Protein AF-A0A519RWU5-F1 (afdb_monomer_lite)

Secondary structure (DSSP, 8-state):
-PPPP--------TTTEEE--TT----GGG---SS--TT-SS-GGG-SEE--EEEEEEEEEETTEEEEEEEEEEEGGG-EE-TTT--SHHHHHHHHHHHHHHHHHHHHHHHHHHHHHHHHHHTT--S-PPP--

Sequence (133 aa):
MASAAEAQVPKAGPAHRLCWQPGRPLVWSDFRAKTFPKSAPFTARKMAAISAVAPFLTPITERGVPTYRVDCVFLRDSSWVNNEAIKTAADQAGTLAHEQIHFDIAELAARKLRCLIADGLLAGQPIYGPQIS

Foldseek 3Di:
DDDDDDPPDDPDPPVFKDWDDPPDADDPQLAAAPDDDPPDPDDLVVDQKFWDKAWDWDWDADPNRIATDTTIITGRRNIHGDPPVQDDPVSRVVVSVVNRVVSVVNVVVSVVVVVVRVVCVVVVHDPDDPDDD

Structure (mmCIF, N/CA/C/O backbone):
data_AF-A0A519RWU5-F1
#
_entry.id   AF-A0A519RWU5-F1
#
loop_
_atom_site.group_PDB
_atom_site.id
_atom_site.type_symbol
_atom_site.label_atom_id
_atom_site.label_alt_id
_atom_site.label_comp_id
_atom_site.label_asym_id
_atom_site.label_entity_id
_atom_site.label_seq_id
_atom_site.pdbx_PDB_ins_code
_atom_site.Cartn_x
_atom_site.Cartn_y
_atom_site.Cartn_z
_atom_site.occupancy
_atom_site.B_iso_or_equiv
_atom_site.auth_seq_id
_atom_site.auth_comp_id
_atom_site.auth_asym_id
_atom_site.auth_atom_id
_atom_site.pdbx_PDB_model_num
ATOM 1 N N . MET A 1 1 ? -22.835 30.174 11.698 1.00 33.56 1 MET A N 1
ATOM 2 C CA . MET A 1 1 ? -22.611 28.776 12.116 1.00 33.56 1 MET A CA 1
ATOM 3 C C . MET A 1 1 ? -22.356 27.957 10.862 1.00 33.56 1 MET A C 1
ATOM 5 O O . MET A 1 1 ? -23.302 27.686 10.137 1.00 33.56 1 MET A O 1
ATOM 9 N N . ALA A 1 2 ? -21.094 27.689 10.530 1.00 29.61 2 ALA A N 1
ATOM 10 C CA . ALA A 1 2 ? -20.737 26.896 9.355 1.00 29.61 2 ALA A CA 1
ATOM 11 C C . ALA A 1 2 ? -20.497 25.450 9.803 1.00 29.61 2 ALA A C 1
ATOM 13 O O . ALA A 1 2 ? -19.661 25.200 10.668 1.00 29.61 2 ALA A O 1
ATOM 14 N N . SER A 1 3 ? -21.308 24.544 9.263 1.00 32.09 3 SER A N 1
ATOM 15 C CA . SER A 1 3 ? -21.258 23.100 9.484 1.00 32.09 3 SER A CA 1
ATOM 16 C C . SER A 1 3 ? -19.935 22.530 8.962 1.00 32.09 3 SER A C 1
ATOM 18 O O . SER A 1 3 ? -19.486 22.893 7.873 1.00 32.09 3 SER A O 1
ATOM 20 N N . ALA A 1 4 ? -19.298 21.680 9.769 1.00 35.53 4 ALA A N 1
ATOM 21 C CA . ALA A 1 4 ? -18.064 20.994 9.424 1.00 35.53 4 ALA A CA 1
ATOM 22 C C . ALA A 1 4 ? -18.305 20.068 8.226 1.00 35.53 4 ALA A C 1
ATOM 24 O O . ALA A 1 4 ? -19.172 19.197 8.264 1.00 35.53 4 ALA A O 1
ATOM 25 N N . ALA A 1 5 ? -17.531 20.285 7.164 1.00 34.25 5 ALA A N 1
ATOM 26 C CA . ALA A 1 5 ? -17.513 19.435 5.991 1.00 34.25 5 ALA A CA 1
ATOM 27 C C . ALA A 1 5 ? -17.191 17.991 6.400 1.00 34.25 5 ALA A C 1
ATOM 29 O O . ALA A 1 5 ? -16.121 17.709 6.942 1.00 34.25 5 ALA A O 1
ATOM 30 N N . GLU A 1 6 ? -18.123 17.081 6.123 1.00 31.53 6 GLU A N 1
ATOM 31 C CA . GLU A 1 6 ? -17.867 15.649 6.120 1.00 31.53 6 GLU A CA 1
ATOM 32 C C . GLU A 1 6 ? -16.699 15.385 5.165 1.00 31.53 6 GLU A C 1
ATOM 34 O O . GLU A 1 6 ? -16.800 15.588 3.952 1.00 31.53 6 GLU A O 1
ATOM 39 N N . ALA A 1 7 ? -15.563 14.956 5.716 1.00 34.31 7 ALA A N 1
ATOM 40 C CA . ALA A 1 7 ? -14.446 14.458 4.931 1.00 34.31 7 ALA A CA 1
ATOM 41 C C . ALA A 1 7 ? -14.912 13.189 4.208 1.00 34.31 7 ALA A C 1
ATOM 43 O O . ALA A 1 7 ? -14.922 12.086 4.756 1.00 34.31 7 ALA A O 1
ATOM 44 N N . GLN A 1 8 ? -15.365 13.367 2.974 1.00 29.56 8 GLN A N 1
ATOM 45 C CA . GLN A 1 8 ? -15.888 12.299 2.146 1.00 29.56 8 GLN A CA 1
ATOM 46 C C . GLN A 1 8 ? -14.719 11.421 1.694 1.00 29.56 8 GLN A C 1
ATOM 48 O O . GLN A 1 8 ? -14.024 11.710 0.721 1.00 29.56 8 GLN A O 1
ATOM 53 N N . VAL A 1 9 ? -14.470 10.346 2.445 1.00 40.34 9 VAL A N 1
ATOM 54 C CA . VAL A 1 9 ? -13.535 9.288 2.053 1.00 40.34 9 VAL A CA 1
ATOM 55 C C . VAL A 1 9 ? -13.979 8.767 0.680 1.00 40.34 9 VAL A C 1
ATOM 57 O O . VAL A 1 9 ? -15.118 8.304 0.553 1.00 40.34 9 VAL A O 1
ATOM 60 N N . PRO A 1 10 ? -13.129 8.807 -0.364 1.00 38.50 10 PRO A N 1
ATOM 61 C CA . PRO A 1 10 ? -13.529 8.350 -1.683 1.00 38.50 10 PRO A CA 1
ATOM 62 C C . PRO A 1 10 ? -13.908 6.870 -1.628 1.00 38.50 10 PRO A C 1
ATOM 64 O O . PRO A 1 10 ? -13.099 5.992 -1.296 1.00 38.50 10 PRO A O 1
ATOM 67 N N . LYS A 1 11 ? -15.158 6.578 -1.988 1.00 38.53 11 LYS A N 1
ATOM 68 C CA . LYS A 1 11 ? -15.694 5.225 -2.142 1.00 38.53 11 LYS A CA 1
ATOM 69 C C . LYS A 1 11 ? -15.145 4.601 -3.432 1.00 38.53 11 LYS A C 1
ATOM 71 O O . LYS A 1 11 ? -15.885 4.323 -4.365 1.00 38.53 11 LYS A O 1
ATOM 76 N N . ALA A 1 12 ? -13.829 4.411 -3.515 1.00 42.25 12 ALA A N 1
ATOM 77 C CA . ALA A 1 12 ? -13.211 3.694 -4.621 1.00 42.25 12 ALA A CA 1
ATOM 78 C C . ALA A 1 12 ? -13.589 2.206 -4.513 1.00 42.25 12 ALA A C 1
ATOM 80 O O . ALA A 1 12 ? -13.325 1.570 -3.493 1.00 42.25 12 ALA A O 1
ATOM 81 N N . GLY A 1 13 ? -14.264 1.652 -5.523 1.00 42.12 13 GLY A N 1
ATOM 82 C CA . GLY A 1 13 ? -14.641 0.236 -5.546 1.00 42.12 13 GLY A CA 1
ATOM 83 C C . GLY A 1 13 ? -13.430 -0.717 -5.477 1.00 42.12 13 GLY A C 1
ATOM 84 O O . GLY A 1 13 ? -12.286 -0.285 -5.646 1.00 42.12 13 GLY A O 1
ATOM 85 N N . PRO A 1 14 ? -13.654 -2.032 -5.286 1.00 50.97 14 PRO A N 1
ATOM 86 C CA . PRO A 1 14 ? -12.592 -3.047 -5.191 1.00 50.97 14 PRO A CA 1
ATOM 87 C C . PRO A 1 14 ? -11.672 -3.120 -6.425 1.00 50.97 14 PRO A C 1
ATOM 89 O O . PRO A 1 14 ? -10.601 -3.709 -6.365 1.00 50.97 14 PRO A O 1
ATOM 92 N N . ALA A 1 15 ? -12.037 -2.486 -7.544 1.00 62.75 15 ALA A N 1
ATOM 93 C CA . ALA A 1 15 ? -11.170 -2.365 -8.713 1.00 62.75 15 ALA A CA 1
ATOM 94 C C . ALA A 1 15 ? -9.931 -1.482 -8.466 1.00 62.75 15 ALA A C 1
ATOM 96 O O . ALA A 1 15 ? -8.903 -1.719 -9.096 1.00 62.75 15 ALA A O 1
ATOM 97 N N . HIS A 1 16 ? -10.008 -0.497 -7.567 1.00 85.44 16 HIS A N 1
ATOM 98 C CA . HIS A 1 16 ? -8.938 0.479 -7.306 1.00 85.44 16 HIS A CA 1
ATOM 99 C C . HIS A 1 16 ? -8.013 0.061 -6.164 1.00 85.44 16 HIS A C 1
ATOM 101 O O . HIS A 1 16 ? -6.855 0.474 -6.108 1.00 85.44 16 HIS A O 1
ATOM 107 N N . ARG A 1 17 ? -8.539 -0.739 -5.234 1.00 90.44 17 ARG A N 1
ATOM 108 C CA . ARG A 1 17 ? -7.839 -1.174 -4.030 1.00 90.44 17 ARG A CA 1
ATOM 109 C C . ARG A 1 17 ? -7.588 -2.662 -4.095 1.00 90.44 17 ARG A C 1
ATOM 111 O O . ARG A 1 17 ? -8.507 -3.443 -4.306 1.00 90.44 17 ARG A O 1
ATOM 118 N N . LEU A 1 18 ? -6.347 -3.036 -3.864 1.00 94.44 18 LEU A N 1
ATOM 119 C CA . LEU A 1 18 ? -5.942 -4.415 -3.720 1.00 94.44 18 LEU A CA 1
ATOM 120 C C . LEU A 1 18 ? -5.620 -4.678 -2.250 1.00 94.44 18 LEU A C 1
ATOM 122 O O . LEU A 1 18 ? -4.662 -4.113 -1.736 1.00 94.44 18 LEU A O 1
ATOM 126 N N . CYS A 1 19 ? -6.393 -5.527 -1.576 1.00 94.94 19 CYS A N 1
ATOM 127 C CA . CYS A 1 19 ? -6.052 -5.950 -0.218 1.00 94.94 19 CYS A CA 1
ATOM 128 C C . CYS A 1 19 ? -4.869 -6.923 -0.233 1.00 94.94 19 CYS A C 1
ATOM 130 O O . CYS A 1 19 ? -4.796 -7.792 -1.107 1.00 94.94 19 CYS A O 1
ATOM 132 N N . TRP A 1 20 ? -3.983 -6.796 0.754 1.00 97.12 20 TRP A N 1
ATOM 133 C CA . TRP A 1 20 ? -2.875 -7.720 0.956 1.00 97.12 20 TRP A CA 1
ATOM 134 C C . TRP A 1 20 ? -3.412 -9.126 1.225 1.00 97.12 20 TRP A C 1
ATOM 136 O O . TRP A 1 20 ? -4.352 -9.302 2.004 1.00 97.12 20 TRP A O 1
ATOM 146 N N . GLN A 1 21 ? -2.829 -10.128 0.570 1.00 95.81 21 GLN A N 1
ATOM 147 C CA . GLN A 1 21 ? -3.191 -11.530 0.754 1.00 95.81 21 GLN A CA 1
ATOM 148 C C . GLN A 1 21 ? -1.935 -12.400 0.712 1.00 95.81 21 GLN A C 1
ATOM 150 O O . GLN A 1 21 ? -1.075 -12.184 -0.149 1.00 95.81 21 GLN A O 1
ATOM 155 N N . PRO A 1 22 ? -1.837 -13.421 1.581 1.00 92.19 22 PRO A N 1
ATOM 156 C CA . PRO A 1 22 ? -0.742 -14.371 1.503 1.00 92.19 22 PRO A CA 1
ATOM 157 C C . PRO A 1 22 ? -0.801 -15.101 0.154 1.00 92.19 22 PRO A C 1
ATOM 159 O O . PRO A 1 22 ? -1.852 -15.592 -0.251 1.00 92.19 22 PRO A O 1
ATOM 162 N N . GLY A 1 23 ? 0.326 -15.151 -0.556 1.00 93.00 23 GLY A N 1
ATOM 163 C CA . GLY A 1 23 ? 0.434 -15.854 -1.839 1.00 93.00 23 GLY A CA 1
ATOM 164 C C . GLY A 1 23 ? -0.086 -15.094 -3.065 1.00 93.00 23 GLY A C 1
ATOM 165 O O . GLY A 1 23 ? -0.033 -15.644 -4.162 1.00 93.00 23 GLY A O 1
ATOM 166 N N . ARG A 1 24 ? -0.539 -13.839 -2.926 1.00 95.38 24 ARG A N 1
ATOM 167 C CA . ARG A 1 24 ? -0.875 -12.970 -4.068 1.00 95.38 24 ARG A CA 1
ATOM 168 C C . ARG A 1 24 ? 0.157 -11.838 -4.201 1.00 95.38 24 ARG A C 1
ATOM 170 O O . ARG A 1 24 ? -0.113 -10.737 -3.717 1.00 95.38 24 ARG A O 1
ATOM 177 N N . PRO A 1 25 ? 1.313 -12.078 -4.847 1.00 96.00 25 PRO A N 1
ATOM 178 C CA . PRO A 1 25 ? 2.290 -11.020 -5.078 1.00 96.00 25 PRO A CA 1
ATOM 179 C C . PRO A 1 25 ? 1.723 -9.931 -6.000 1.00 96.00 25 PRO A C 1
ATOM 181 O O . PRO A 1 25 ? 0.793 -10.172 -6.780 1.00 96.00 25 PRO A O 1
ATOM 184 N N . LEU A 1 26 ? 2.296 -8.733 -5.915 1.00 96.94 26 LEU A N 1
ATOM 185 C CA . LEU A 1 26 ? 2.043 -7.652 -6.856 1.00 96.94 26 LEU A CA 1
ATOM 186 C C . LEU A 1 26 ? 2.459 -8.076 -8.262 1.00 96.94 26 LEU A C 1
ATOM 188 O O . LEU A 1 26 ? 3.459 -8.762 -8.466 1.00 96.94 26 LEU A O 1
ATOM 192 N N . VAL A 1 27 ? 1.692 -7.616 -9.243 1.00 96.44 27 VAL A N 1
ATOM 193 C CA . VAL A 1 27 ? 2.016 -7.739 -10.666 1.00 96.44 27 VAL A CA 1
ATOM 194 C C . VAL A 1 27 ? 1.984 -6.365 -11.319 1.00 96.44 27 VAL A C 1
ATOM 196 O O . VAL A 1 27 ? 1.312 -5.458 -10.835 1.00 96.44 27 VAL A O 1
ATOM 199 N N . TRP A 1 28 ? 2.655 -6.191 -12.457 1.00 95.06 28 TRP A N 1
ATOM 200 C CA . TRP A 1 28 ? 2.722 -4.880 -13.113 1.00 95.06 28 TRP A CA 1
ATOM 201 C C . TRP A 1 28 ? 1.356 -4.287 -13.479 1.00 95.06 28 TRP A C 1
ATOM 203 O O . TRP A 1 28 ? 1.175 -3.077 -13.399 1.00 95.06 28 TRP A O 1
ATOM 213 N N . SER A 1 29 ? 0.356 -5.121 -13.782 1.00 94.75 29 SER A N 1
ATOM 214 C CA . SER A 1 29 ? -1.021 -4.662 -14.032 1.00 94.75 29 SER A CA 1
ATOM 215 C C . SER A 1 29 ? -1.740 -4.130 -12.779 1.00 94.75 29 SER A C 1
ATOM 217 O O . SER A 1 29 ? -2.852 -3.587 -12.867 1.00 94.75 29 SER A O 1
ATOM 219 N N . ASP A 1 30 ? -1.141 -4.273 -11.594 1.00 95.81 30 ASP A N 1
ATOM 220 C CA . ASP A 1 30 ? -1.591 -3.621 -10.370 1.00 95.81 30 ASP A CA 1
ATOM 221 C C . ASP A 1 30 ? -1.196 -2.131 -10.322 1.00 95.81 30 ASP A C 1
ATOM 223 O O . ASP A 1 30 ? -1.935 -1.365 -9.711 1.00 95.81 30 ASP A O 1
ATOM 227 N N . PHE A 1 31 ? -0.160 -1.686 -11.042 1.00 95.56 31 PHE A N 1
ATOM 228 C CA . PHE A 1 31 ? 0.263 -0.279 -11.131 1.00 95.56 31 PHE A CA 1
ATOM 229 C C . PHE A 1 31 ? -0.504 0.435 -12.246 1.00 95.56 31 PHE A C 1
ATOM 231 O O . PHE A 1 31 ? -0.265 0.214 -13.432 1.00 95.56 31 PHE A O 1
ATOM 238 N N . ARG A 1 32 ? -1.472 1.272 -11.873 1.00 94.69 32 ARG A N 1
ATOM 239 C CA . ARG A 1 32 ? -2.438 1.864 -12.811 1.00 94.69 32 ARG A CA 1
ATOM 240 C C . ARG A 1 32 ? -2.399 3.382 -12.867 1.00 94.69 32 ARG A C 1
ATOM 242 O O . ARG A 1 32 ? -3.107 3.969 -13.689 1.00 94.69 32 ARG A O 1
ATOM 249 N N . ALA A 1 33 ? -1.588 4.032 -12.034 1.00 93.50 33 ALA A N 1
ATOM 250 C CA . ALA A 1 33 ? -1.399 5.468 -12.146 1.00 93.50 33 ALA A CA 1
ATOM 251 C C . ALA A 1 33 ? -0.809 5.794 -13.523 1.00 93.50 33 ALA A C 1
ATOM 253 O O . ALA A 1 33 ? 0.237 5.280 -13.914 1.00 93.50 33 ALA A O 1
ATOM 254 N N . LYS A 1 34 ? -1.486 6.670 -14.267 1.00 91.12 34 LYS A N 1
ATOM 255 C CA . LYS A 1 34 ? -1.066 7.057 -15.625 1.00 91.12 34 LYS A CA 1
ATOM 256 C C . LYS A 1 34 ? 0.077 8.065 -15.626 1.00 91.12 34 LYS A C 1
ATOM 258 O O . LYS A 1 34 ? 0.795 8.193 -16.610 1.00 91.12 34 LYS A O 1
ATOM 263 N N . THR A 1 35 ? 0.214 8.814 -14.540 1.00 91.19 35 THR A N 1
ATOM 264 C CA . THR A 1 35 ? 1.152 9.927 -14.423 1.00 91.19 35 THR A CA 1
ATOM 265 C C . THR A 1 35 ? 1.876 9.854 -13.096 1.00 91.19 35 THR A C 1
ATOM 267 O O . THR A 1 35 ? 1.287 9.448 -12.094 1.00 91.19 35 THR A O 1
ATOM 270 N N . PHE A 1 36 ? 3.117 10.330 -13.083 1.00 89.50 36 PHE A N 1
ATOM 271 C CA . PHE A 1 36 ? 3.873 10.509 -11.854 1.00 89.50 36 PHE A CA 1
ATOM 272 C C . PHE A 1 36 ? 3.081 11.382 -10.853 1.00 89.50 36 PHE A C 1
ATOM 274 O O . PHE A 1 36 ? 2.582 12.443 -11.251 1.00 89.50 36 PHE A O 1
ATOM 281 N N . PRO A 1 37 ? 2.928 10.969 -9.580 1.00 84.12 37 PRO A N 1
ATOM 282 C CA . PRO A 1 37 ? 2.166 11.726 -8.593 1.00 84.12 37 PRO A CA 1
ATOM 283 C C . PRO A 1 37 ? 2.763 13.117 -8.364 1.00 84.12 37 PRO A C 1
ATOM 285 O O . PRO A 1 37 ? 3.931 13.251 -8.008 1.00 84.12 37 PRO A O 1
ATOM 288 N N . LYS A 1 38 ? 1.950 14.170 -8.509 1.00 84.06 38 LYS A N 1
ATOM 289 C CA . LYS A 1 38 ? 2.402 15.562 -8.307 1.00 84.06 38 LYS A CA 1
ATOM 290 C C . LYS A 1 38 ? 2.843 15.858 -6.870 1.00 84.06 38 LYS A C 1
ATOM 292 O O . LYS A 1 38 ? 3.599 16.793 -6.653 1.00 84.06 38 LYS A O 1
ATOM 297 N N . SER A 1 39 ? 2.350 15.083 -5.906 1.00 80.62 39 SER A N 1
ATOM 298 C CA . SER A 1 39 ? 2.690 15.192 -4.486 1.00 80.62 39 SER A CA 1
ATOM 299 C C . SER A 1 39 ? 3.980 14.461 -4.108 1.00 80.62 39 SER A C 1
ATOM 301 O O . SER A 1 39 ? 4.383 14.523 -2.949 1.00 80.62 39 SER A O 1
ATOM 303 N N . ALA A 1 40 ? 4.613 13.732 -5.034 1.00 80.69 40 ALA A N 1
ATOM 304 C CA . ALA A 1 40 ? 5.844 13.022 -4.725 1.00 80.69 40 ALA A CA 1
ATOM 305 C C . ALA A 1 40 ? 6.991 14.026 -4.477 1.00 80.69 40 ALA A C 1
ATOM 307 O O . ALA A 1 40 ? 7.168 14.956 -5.264 1.00 80.69 40 ALA A O 1
ATOM 308 N N . PRO A 1 41 ? 7.816 13.830 -3.431 1.00 83.00 41 PRO A N 1
ATOM 309 C CA . PRO A 1 41 ? 8.912 14.745 -3.089 1.00 83.00 41 PRO A CA 1
ATOM 310 C C . PRO A 1 41 ? 10.136 14.610 -4.016 1.00 83.00 41 PRO A C 1
ATOM 312 O O . PRO A 1 41 ? 11.153 15.272 -3.820 1.00 83.00 41 PRO A O 1
ATOM 315 N N . PHE A 1 42 ? 10.053 13.744 -5.027 1.00 86.44 42 PHE A N 1
ATOM 316 C CA . PHE A 1 42 ? 11.119 13.442 -5.979 1.00 86.44 42 PHE A CA 1
ATOM 317 C C . PHE A 1 42 ? 10.624 13.635 -7.412 1.00 86.44 42 PHE A C 1
ATOM 319 O O . PHE A 1 42 ? 9.446 13.876 -7.650 1.00 86.44 42 PHE A O 1
ATOM 326 N N . THR A 1 43 ? 11.520 13.510 -8.390 1.00 87.81 43 THR A N 1
ATOM 327 C CA . THR A 1 43 ? 11.163 13.589 -9.811 1.00 87.81 43 THR A CA 1
ATOM 328 C C . THR A 1 43 ? 11.044 12.200 -10.431 1.00 87.81 43 THR A C 1
ATOM 330 O O . THR A 1 43 ? 11.768 11.280 -10.051 1.00 87.81 43 THR A O 1
ATOM 333 N N . ALA A 1 44 ? 10.187 12.065 -11.450 1.00 86.25 44 ALA A N 1
ATOM 334 C CA . ALA A 1 44 ? 9.964 10.807 -12.170 1.00 86.25 44 ALA A CA 1
ATOM 335 C C . ALA A 1 44 ? 11.264 10.144 -12.662 1.00 86.25 44 ALA A C 1
ATOM 337 O O . ALA A 1 44 ? 11.423 8.935 -12.551 1.00 86.25 44 ALA A O 1
ATOM 338 N N . ARG A 1 45 ? 12.237 10.941 -13.130 1.00 87.00 45 ARG A N 1
ATOM 339 C CA . ARG A 1 45 ? 13.531 10.449 -13.643 1.00 87.00 45 ARG A CA 1
ATOM 340 C C . ARG A 1 45 ? 14.394 9.730 -12.601 1.00 87.00 45 ARG A C 1
ATOM 342 O O . ARG A 1 45 ? 15.322 9.033 -12.987 1.00 87.00 45 ARG A O 1
ATOM 349 N N . LYS A 1 46 ? 14.136 9.929 -11.305 1.00 87.50 46 LYS A N 1
ATOM 350 C CA . LYS A 1 46 ? 14.908 9.320 -10.209 1.00 87.50 46 LYS A CA 1
ATOM 351 C C . LYS A 1 46 ? 14.255 8.062 -9.632 1.00 87.50 46 LYS A C 1
ATOM 353 O O . LYS A 1 46 ? 14.839 7.451 -8.746 1.00 87.50 46 LYS A O 1
ATOM 358 N N . MET A 1 47 ? 13.063 7.698 -10.102 1.00 89.00 47 MET A N 1
ATOM 359 C CA . MET A 1 47 ? 12.259 6.619 -9.532 1.00 89.00 47 MET A CA 1
ATOM 360 C C . MET A 1 47 ? 11.907 5.589 -10.606 1.00 89.00 47 MET A C 1
ATOM 362 O O . MET A 1 47 ? 11.525 5.956 -11.718 1.00 89.00 47 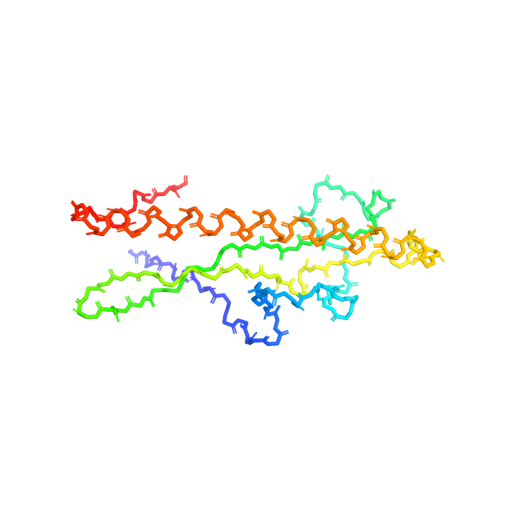MET A O 1
ATOM 366 N N . ALA A 1 48 ? 12.007 4.306 -10.254 1.00 90.88 48 ALA A N 1
ATOM 367 C CA . ALA A 1 48 ? 11.568 3.197 -11.103 1.00 90.88 48 ALA A CA 1
ATOM 368 C C . ALA A 1 48 ? 10.072 2.890 -10.918 1.00 90.88 48 ALA A C 1
ATOM 370 O O . ALA A 1 48 ? 9.379 2.590 -11.887 1.00 90.88 48 ALA A O 1
ATOM 371 N N . ALA A 1 49 ? 9.558 3.021 -9.694 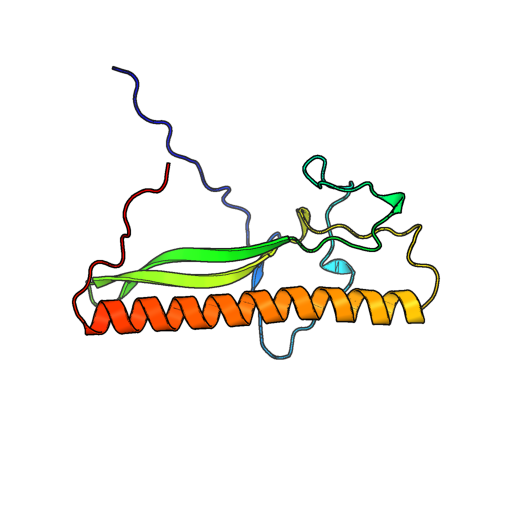1.00 93.38 49 ALA A N 1
ATOM 372 C CA . ALA A 1 49 ? 8.148 2.862 -9.362 1.00 93.38 49 ALA A CA 1
ATOM 373 C C . ALA A 1 49 ? 7.786 3.653 -8.091 1.00 93.38 49 ALA A C 1
ATOM 375 O O . ALA A 1 49 ? 8.656 4.185 -7.398 1.00 93.38 49 ALA A O 1
ATOM 376 N N . ILE A 1 50 ? 6.484 3.782 -7.838 1.00 91.69 50 ILE A N 1
ATOM 377 C CA . ILE A 1 50 ? 5.893 4.305 -6.605 1.00 91.69 50 ILE A CA 1
ATOM 378 C C . ILE A 1 50 ? 4.736 3.388 -6.221 1.00 91.69 50 ILE A C 1
ATOM 380 O O . ILE A 1 50 ? 3.800 3.223 -7.006 1.00 91.69 50 ILE A O 1
ATOM 384 N N . SER A 1 51 ? 4.764 2.876 -4.992 1.00 92.50 51 SER A N 1
ATOM 385 C CA . SER A 1 51 ? 3.663 2.127 -4.385 1.00 92.50 51 SER A CA 1
ATOM 386 C C . SER A 1 51 ? 2.911 2.976 -3.369 1.00 92.50 51 SER A C 1
ATOM 388 O O . SER A 1 51 ? 3.477 3.448 -2.384 1.00 92.50 51 SER A O 1
ATOM 390 N N . ALA A 1 52 ? 1.611 3.145 -3.582 1.00 91.81 52 ALA A N 1
ATOM 391 C CA . ALA A 1 52 ? 0.723 3.775 -2.619 1.00 91.81 52 ALA A CA 1
ATOM 392 C C . ALA A 1 52 ? 0.057 2.687 -1.769 1.00 91.81 52 ALA A C 1
ATOM 394 O O . ALA A 1 52 ? -0.910 2.059 -2.198 1.00 91.81 52 ALA A O 1
ATOM 395 N N . VAL A 1 53 ? 0.581 2.459 -0.565 1.00 92.19 53 VAL A N 1
ATOM 396 C CA . VAL A 1 53 ? 0.077 1.457 0.386 1.00 92.19 53 VAL A CA 1
ATOM 397 C C . VAL A 1 53 ? -0.440 2.132 1.648 1.00 92.19 53 VAL A C 1
ATOM 399 O O . VAL A 1 53 ? 0.150 3.101 2.123 1.00 92.19 53 VAL A O 1
ATOM 402 N N . ALA A 1 54 ? -1.555 1.648 2.191 1.00 88.50 54 ALA A N 1
ATOM 403 C CA . ALA A 1 54 ? -2.137 2.217 3.400 1.00 88.50 54 ALA A CA 1
ATOM 404 C C . ALA A 1 54 ? -2.930 1.176 4.204 1.00 88.50 54 ALA A C 1
ATOM 406 O O . ALA A 1 54 ? -3.583 0.313 3.612 1.00 88.50 54 ALA A O 1
ATOM 407 N N . PRO A 1 55 ? -2.945 1.272 5.545 1.00 89.25 55 PRO A N 1
ATOM 408 C CA . PRO A 1 55 ? -3.991 0.645 6.334 1.00 89.25 55 PRO A CA 1
ATOM 409 C C . PRO A 1 55 ? -5.323 1.365 6.083 1.00 89.25 55 PRO A C 1
ATOM 411 O O . PRO A 1 55 ? -5.398 2.593 6.051 1.00 89.25 55 PRO A O 1
ATOM 414 N N . PHE A 1 56 ? -6.388 0.593 5.919 1.00 89.75 56 PHE A N 1
ATOM 415 C CA . PHE A 1 56 ? -7.746 1.073 5.734 1.00 89.75 56 PHE A CA 1
ATOM 416 C C . PHE A 1 56 ? -8.601 0.586 6.902 1.00 89.75 56 PHE A C 1
ATOM 418 O O . PHE A 1 56 ? -8.792 -0.617 7.085 1.00 89.75 56 PHE A O 1
ATOM 425 N N . LEU A 1 57 ? -9.091 1.529 7.707 1.00 88.88 57 LEU A N 1
ATOM 426 C CA . LEU A 1 57 ? -9.931 1.248 8.865 1.00 88.88 57 LEU A CA 1
ATOM 427 C C . LEU A 1 57 ? -11.393 1.379 8.449 1.00 88.88 57 LEU A C 1
ATOM 429 O O . LEU A 1 57 ? -11.863 2.465 8.118 1.00 88.88 57 LEU A O 1
ATOM 433 N N . THR A 1 58 ? -12.119 0.267 8.468 1.00 88.69 58 THR A N 1
ATOM 434 C CA . THR A 1 58 ? -13.563 0.247 8.224 1.00 88.69 58 THR A CA 1
ATOM 435 C C . THR A 1 58 ? -14.278 0.124 9.565 1.00 88.69 58 THR A C 1
ATOM 437 O O . THR A 1 58 ? -14.106 -0.910 10.212 1.00 88.69 58 THR A O 1
ATOM 440 N N . PRO A 1 59 ? -15.072 1.120 9.998 1.00 88.00 59 PRO A N 1
ATOM 441 C CA . PRO A 1 59 ? -15.906 0.977 11.185 1.00 88.00 59 PRO A CA 1
ATOM 442 C C . PRO A 1 59 ? -16.863 -0.204 11.013 1.00 88.00 59 PRO A C 1
ATOM 444 O O . PRO A 1 59 ? -17.509 -0.337 9.972 1.00 88.00 59 PRO A O 1
ATOM 447 N N . ILE A 1 60 ? -16.947 -1.061 12.022 1.00 88.06 60 ILE A N 1
ATOM 448 C CA . ILE A 1 60 ? -17.865 -2.200 12.071 1.00 88.06 60 ILE A CA 1
ATOM 449 C C . ILE A 1 60 ? -18.453 -2.329 13.478 1.00 88.06 60 ILE A C 1
ATOM 451 O O . ILE A 1 60 ? -17.984 -1.714 14.435 1.00 88.06 60 ILE A O 1
ATOM 455 N N . THR A 1 61 ? -19.475 -3.163 13.617 1.00 87.00 61 THR A N 1
ATOM 456 C CA . THR A 1 61 ? -20.006 -3.564 14.920 1.00 87.00 61 THR A CA 1
ATOM 457 C C . THR A 1 61 ? -19.886 -5.071 15.038 1.00 87.00 61 THR A C 1
ATOM 459 O O . THR A 1 61 ? -20.434 -5.801 14.215 1.00 87.00 61 THR A O 1
ATOM 462 N N . GLU A 1 62 ? -19.184 -5.537 16.065 1.00 80.25 62 GLU A N 1
ATOM 463 C CA . GLU A 1 62 ? -19.026 -6.957 16.354 1.00 80.25 62 GLU A CA 1
ATOM 464 C C . GLU A 1 62 ? -19.639 -7.251 17.723 1.00 80.25 62 GLU A C 1
ATOM 466 O O . GLU A 1 62 ? -19.256 -6.660 18.729 1.00 80.25 62 GLU A O 1
ATOM 471 N N . ARG A 1 63 ? -20.655 -8.125 17.758 1.00 84.31 63 ARG A N 1
ATOM 472 C CA . ARG A 1 63 ? -21.390 -8.491 18.988 1.00 84.31 63 ARG A CA 1
ATOM 473 C C . ARG A 1 63 ? -21.935 -7.284 19.776 1.00 84.31 63 ARG A C 1
ATOM 475 O O . ARG A 1 63 ? -21.944 -7.289 21.000 1.00 84.31 63 ARG A O 1
ATOM 482 N N . GLY A 1 64 ? -22.388 -6.249 19.067 1.00 83.06 64 GLY A N 1
ATOM 483 C CA . GLY A 1 64 ? -22.932 -5.025 19.670 1.00 83.06 64 GLY A CA 1
ATOM 484 C C . GLY A 1 64 ? -21.881 -4.006 20.124 1.00 83.06 64 GLY A C 1
ATOM 485 O O . GLY A 1 64 ? -22.255 -2.935 20.592 1.00 83.06 64 GLY A O 1
ATOM 486 N N . VAL A 1 65 ? -20.586 -4.292 19.947 1.00 78.69 65 VAL A N 1
ATOM 487 C CA . VAL A 1 65 ? -19.487 -3.384 20.295 1.00 78.69 65 VAL A CA 1
ATOM 488 C C . VAL A 1 65 ? -18.937 -2.724 19.020 1.00 78.69 65 VAL A C 1
ATOM 490 O O . VAL A 1 65 ? -18.556 -3.434 18.082 1.00 78.69 65 VAL A O 1
ATOM 493 N N . PRO A 1 66 ? -18.900 -1.379 18.934 1.00 82.19 66 PRO A N 1
ATOM 494 C CA . PRO A 1 66 ? -18.236 -0.677 17.839 1.00 82.19 66 PRO A CA 1
ATOM 495 C C . PRO A 1 66 ? -16.730 -0.963 17.814 1.00 82.19 66 PRO A C 1
ATOM 497 O O . PRO A 1 66 ? -16.053 -0.860 18.834 1.00 82.19 66 PRO A O 1
ATOM 500 N N . THR A 1 67 ? -16.203 -1.294 16.641 1.00 85.94 67 THR A N 1
ATOM 501 C CA . THR A 1 67 ? -14.778 -1.563 16.410 1.00 85.94 67 THR A CA 1
ATOM 502 C C . THR A 1 67 ? -14.406 -1.243 14.956 1.00 85.94 67 THR A C 1
ATOM 504 O O . THR A 1 67 ? -15.188 -0.635 14.222 1.00 85.94 67 THR A O 1
ATOM 507 N N . TYR A 1 68 ? -13.213 -1.638 14.517 1.00 86.00 68 TYR A N 1
ATOM 508 C CA . TYR A 1 68 ? -12.731 -1.462 13.155 1.00 86.00 68 TYR A CA 1
ATOM 509 C C . TYR A 1 68 ? -12.226 -2.774 12.565 1.00 86.00 68 TYR A C 1
ATOM 511 O O . TYR A 1 68 ? -11.472 -3.511 13.198 1.00 86.00 68 TYR A O 1
ATOM 519 N N . ARG A 1 69 ? -12.544 -3.010 11.291 1.00 89.94 69 ARG A N 1
ATOM 520 C CA . ARG A 1 69 ? -11.757 -3.909 10.447 1.00 89.94 69 ARG A CA 1
ATOM 521 C C . ARG A 1 69 ? -10.567 -3.137 9.893 1.00 89.94 69 ARG A C 1
ATOM 523 O O . ARG A 1 69 ? -10.749 -2.065 9.319 1.00 89.94 69 ARG A O 1
ATOM 530 N N . VAL A 1 70 ? -9.372 -3.701 10.035 1.00 93.06 70 VAL A N 1
ATOM 531 C CA . VAL A 1 70 ? -8.132 -3.131 9.496 1.00 93.06 70 VAL A CA 1
ATOM 532 C C . VAL A 1 70 ? -7.658 -3.963 8.311 1.00 93.06 70 VAL A C 1
ATOM 534 O O . VAL A 1 70 ? -7.172 -5.084 8.481 1.00 93.06 70 VAL A O 1
ATOM 537 N N . ASP A 1 71 ? -7.739 -3.386 7.120 1.00 94.62 71 ASP A N 1
ATOM 538 C CA . ASP A 1 71 ? -7.246 -3.978 5.878 1.00 94.62 71 ASP A CA 1
ATOM 539 C C . ASP A 1 71 ? -5.938 -3.280 5.462 1.00 94.62 71 ASP A C 1
ATOM 541 O O . ASP A 1 71 ? -5.839 -2.063 5.573 1.00 94.62 71 ASP A O 1
ATOM 545 N N . CYS A 1 72 ? -4.924 -4.003 4.978 1.00 96.44 72 CYS A N 1
ATOM 546 C CA . CYS A 1 72 ? -3.780 -3.374 4.305 1.00 96.44 72 CYS A CA 1
ATOM 547 C C . CYS A 1 72 ? -4.064 -3.339 2.805 1.00 96.44 72 CYS A C 1
ATOM 549 O O . CYS A 1 72 ? -4.328 -4.387 2.212 1.00 96.44 72 CYS A O 1
ATOM 551 N N . VAL A 1 73 ? -4.045 -2.155 2.190 1.00 95.88 73 VAL A N 1
ATOM 552 C CA . VAL A 1 73 ? -4.410 -1.989 0.780 1.00 95.88 73 VAL A CA 1
ATOM 553 C C . VAL A 1 73 ? -3.301 -1.341 -0.036 1.00 95.88 73 VAL A C 1
ATOM 555 O O . VAL A 1 73 ? -2.675 -0.376 0.393 1.00 95.88 73 VAL A O 1
ATOM 558 N N . PHE A 1 74 ? -3.124 -1.842 -1.253 1.00 96.12 74 PHE A N 1
ATOM 559 C CA . PHE A 1 74 ? -2.371 -1.224 -2.332 1.00 96.12 74 PHE A CA 1
ATOM 560 C C . PHE A 1 74 ? -3.338 -0.452 -3.242 1.00 96.12 74 PHE A C 1
ATOM 562 O O . PHE A 1 74 ? -4.312 -1.006 -3.766 1.00 96.12 74 PHE A O 1
ATOM 569 N N . LEU A 1 75 ? -3.101 0.848 -3.406 1.00 94.56 75 LEU A N 1
ATOM 570 C CA . LEU A 1 75 ? -3.919 1.767 -4.195 1.00 94.56 75 LEU A CA 1
ATOM 571 C C . LEU A 1 75 ? -3.396 1.796 -5.630 1.00 94.56 75 LEU A C 1
ATOM 573 O O . LEU A 1 75 ? -2.466 2.531 -5.965 1.00 94.56 75 LEU A O 1
ATOM 577 N N . ARG A 1 76 ? -4.016 0.991 -6.487 1.00 94.62 76 ARG A N 1
ATOM 578 C CA . ARG A 1 76 ? -3.557 0.715 -7.854 1.00 94.62 76 ARG A CA 1
ATOM 579 C C . ARG A 1 76 ? -3.414 1.982 -8.688 1.00 94.62 76 ARG A C 1
ATOM 581 O O . ARG A 1 76 ? -2.397 2.194 -9.338 1.00 94.62 76 ARG A O 1
ATOM 588 N N . ASP A 1 77 ? -4.406 2.859 -8.606 1.00 93.44 77 ASP A N 1
ATOM 589 C CA . ASP A 1 77 ? -4.484 4.078 -9.419 1.00 93.44 77 ASP A CA 1
ATOM 590 C C . ASP A 1 77 ? -3.601 5.220 -8.903 1.00 93.44 77 ASP A C 1
ATOM 592 O O . ASP A 1 77 ? -3.400 6.210 -9.604 1.00 93.44 77 ASP A O 1
ATOM 596 N N . SER A 1 78 ? -3.055 5.065 -7.696 1.00 92.38 78 SER A N 1
ATOM 597 C CA . SER A 1 78 ? -2.062 5.969 -7.109 1.00 92.38 78 SER A CA 1
ATOM 598 C C . SER A 1 78 ? -0.646 5.391 -7.166 1.00 92.38 78 SER A C 1
ATOM 600 O O . SER A 1 78 ? 0.301 6.066 -6.770 1.00 92.38 78 SER A O 1
ATOM 602 N N . SER A 1 79 ? -0.501 4.156 -7.655 1.00 94.62 79 SER A N 1
ATOM 603 C CA . SER A 1 79 ? 0.778 3.464 -7.782 1.00 94.62 79 SER A CA 1
ATOM 604 C C . SER A 1 79 ? 1.246 3.505 -9.230 1.00 94.62 79 SER A C 1
ATOM 606 O O . SER A 1 79 ? 0.513 3.132 -10.149 1.00 94.62 79 SER A O 1
ATOM 608 N N . TRP A 1 80 ? 2.458 4.005 -9.433 1.00 95.44 80 TRP A N 1
ATOM 609 C CA . TRP A 1 80 ? 2.999 4.389 -10.733 1.00 95.44 80 TRP A CA 1
ATOM 610 C C . TRP A 1 80 ? 4.259 3.592 -11.057 1.00 95.44 80 TRP A C 1
ATOM 612 O O . TRP A 1 80 ? 5.027 3.255 -10.161 1.00 95.44 80 TRP A O 1
ATOM 622 N N . VAL A 1 81 ? 4.495 3.336 -12.341 1.00 94.88 81 VAL A N 1
ATOM 623 C CA . VAL A 1 81 ? 5.711 2.689 -12.840 1.00 94.88 81 VAL A CA 1
ATOM 624 C C . VAL A 1 81 ? 6.360 3.551 -13.918 1.00 94.88 81 VAL A C 1
ATOM 626 O O . VAL A 1 81 ? 5.683 4.119 -14.779 1.00 94.88 81 VAL A O 1
ATOM 629 N N . ASN A 1 82 ? 7.685 3.645 -13.871 1.00 93.56 82 ASN A N 1
ATOM 630 C CA . ASN A 1 82 ? 8.484 4.337 -14.865 1.00 93.56 82 ASN A CA 1
ATOM 631 C C . ASN A 1 82 ? 8.931 3.375 -15.971 1.00 93.56 82 ASN A C 1
ATOM 633 O O . ASN A 1 82 ? 9.986 2.743 -15.881 1.00 93.56 82 ASN A O 1
ATOM 637 N N . ASN A 1 83 ? 8.159 3.316 -17.054 1.00 88.56 83 ASN A N 1
ATOM 638 C CA . ASN A 1 83 ? 8.482 2.465 -18.202 1.00 88.56 83 ASN A CA 1
ATOM 639 C C . ASN A 1 83 ? 9.784 2.868 -18.926 1.00 88.56 83 ASN A C 1
ATOM 641 O O . ASN A 1 83 ? 10.312 2.074 -19.694 1.00 88.56 83 ASN A O 1
ATOM 645 N N . GLU A 1 84 ? 10.320 4.072 -18.696 1.00 88.94 84 GLU A N 1
ATOM 646 C CA . GLU A 1 84 ? 11.603 4.500 -19.276 1.00 88.94 84 GLU A CA 1
ATOM 647 C C . GLU A 1 84 ? 12.811 4.041 -18.440 1.00 88.94 84 GLU A C 1
ATOM 649 O O . GLU A 1 84 ? 13.911 3.868 -18.975 1.00 88.94 84 GLU A O 1
ATOM 654 N N . ALA A 1 85 ? 12.620 3.855 -17.128 1.00 87.19 85 ALA A N 1
ATOM 655 C CA . ALA A 1 85 ? 13.666 3.402 -16.210 1.00 87.19 85 ALA A CA 1
ATOM 656 C C . ALA A 1 85 ? 13.816 1.876 -16.203 1.00 87.19 85 ALA A C 1
ATOM 658 O O . ALA A 1 85 ? 14.919 1.371 -16.010 1.00 87.19 85 ALA A O 1
ATOM 659 N N . ILE A 1 86 ? 12.723 1.147 -16.431 1.00 88.44 86 ILE A N 1
ATOM 660 C CA . ILE A 1 86 ? 12.697 -0.315 -16.420 1.00 88.44 86 ILE A CA 1
ATOM 661 C C . ILE A 1 86 ? 12.923 -0.834 -17.843 1.00 88.44 86 ILE A C 1
ATOM 663 O O . ILE A 1 86 ? 12.025 -0.760 -18.680 1.00 88.44 86 ILE A O 1
ATOM 667 N N . LYS A 1 87 ? 14.120 -1.361 -18.130 1.00 90.31 87 LYS A N 1
ATOM 668 C CA . LYS A 1 87 ? 14.526 -1.725 -19.502 1.00 90.31 87 LYS A CA 1
ATOM 669 C C . LYS A 1 87 ? 14.713 -3.219 -19.709 1.00 90.31 87 LYS A C 1
ATOM 671 O O . LYS A 1 87 ? 14.511 -3.713 -20.815 1.00 90.31 87 LYS A O 1
ATOM 676 N N . THR A 1 88 ? 15.112 -3.936 -18.665 1.00 93.12 88 THR A N 1
ATOM 677 C CA . THR A 1 88 ? 15.410 -5.367 -18.736 1.00 93.12 88 THR A CA 1
ATOM 678 C C . THR A 1 88 ? 14.427 -6.188 -17.908 1.00 93.12 88 THR A C 1
ATOM 680 O O . THR A 1 88 ? 13.779 -5.687 -16.987 1.00 93.12 88 THR A O 1
ATOM 683 N N . ALA A 1 89 ? 14.338 -7.487 -18.200 1.00 91.25 89 ALA A N 1
ATOM 684 C CA . ALA A 1 89 ? 13.570 -8.419 -17.374 1.00 91.25 89 ALA A CA 1
ATOM 685 C C . ALA A 1 89 ? 14.098 -8.480 -15.925 1.00 91.25 89 ALA A C 1
ATOM 687 O O . ALA A 1 89 ? 13.320 -8.656 -14.990 1.00 91.25 89 ALA A O 1
ATOM 688 N N . ALA A 1 90 ? 15.408 -8.287 -15.730 1.00 93.69 90 ALA A N 1
ATOM 689 C CA . ALA A 1 90 ? 16.012 -8.214 -14.404 1.00 93.69 90 ALA A CA 1
ATOM 690 C C . ALA A 1 90 ? 15.557 -6.959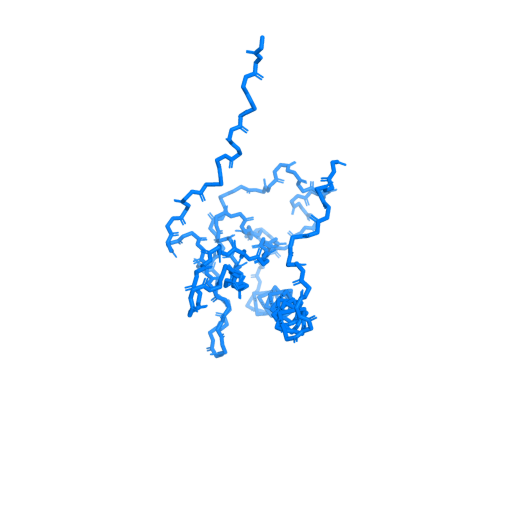 -13.640 1.00 93.69 90 ALA A C 1
ATOM 692 O O . ALA A 1 90 ? 15.178 -7.074 -12.475 1.00 93.69 90 ALA A O 1
ATOM 693 N N . ASP A 1 91 ? 15.497 -5.796 -14.301 1.00 91.88 91 ASP A N 1
ATOM 694 C CA . ASP A 1 91 ? 14.967 -4.561 -13.700 1.00 91.88 91 ASP A CA 1
ATOM 695 C C . ASP A 1 91 ? 13.499 -4.734 -13.312 1.00 91.88 91 ASP A C 1
ATOM 697 O O . ASP A 1 91 ? 13.083 -4.301 -12.238 1.00 91.88 91 ASP A O 1
ATOM 701 N N . GLN A 1 92 ? 12.714 -5.400 -14.166 1.00 92.44 92 GLN A N 1
ATOM 702 C CA . GLN A 1 92 ? 11.312 -5.699 -13.888 1.00 92.44 92 GLN A CA 1
ATOM 703 C C . GLN A 1 92 ? 11.175 -6.579 -12.641 1.00 92.44 92 GLN A C 1
ATOM 705 O O . GLN A 1 92 ? 10.444 -6.235 -11.716 1.00 92.44 92 GLN A O 1
ATOM 710 N N . ALA A 1 93 ? 11.889 -7.701 -12.586 1.00 94.69 93 ALA A N 1
ATOM 711 C CA . ALA A 1 93 ? 11.809 -8.611 -11.449 1.00 94.69 93 ALA A CA 1
ATOM 712 C C . ALA A 1 93 ? 12.295 -7.949 -10.148 1.00 94.69 93 ALA A C 1
ATOM 714 O O . ALA A 1 93 ? 11.617 -8.026 -9.124 1.00 94.69 93 ALA A O 1
ATOM 715 N N . GLY A 1 94 ? 13.437 -7.255 -10.199 1.00 96.31 94 GLY A N 1
ATOM 716 C CA . GLY A 1 94 ? 14.029 -6.584 -9.043 1.00 96.31 94 GLY A CA 1
ATOM 717 C C . GLY A 1 94 ? 13.168 -5.436 -8.515 1.00 96.31 94 GLY A C 1
ATOM 718 O O . GLY A 1 94 ? 12.936 -5.350 -7.310 1.00 96.31 94 GLY A O 1
ATOM 719 N N . THR A 1 95 ? 12.635 -4.591 -9.404 1.00 95.81 95 THR A N 1
ATOM 720 C CA . THR A 1 95 ? 11.755 -3.481 -9.001 1.00 95.81 95 THR A CA 1
ATOM 721 C C . THR A 1 95 ? 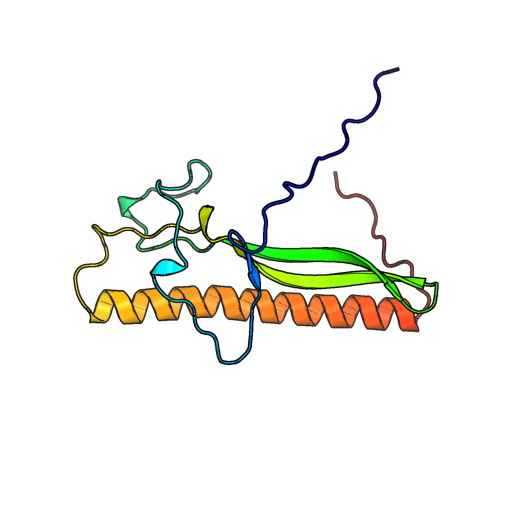10.453 -4.008 -8.407 1.00 95.81 95 THR A C 1
ATOM 723 O O . THR A 1 95 ? 10.038 -3.551 -7.349 1.00 95.81 95 THR A O 1
ATOM 726 N N . LEU A 1 96 ? 9.824 -5.011 -9.023 1.00 96.56 96 LEU A N 1
ATOM 727 C CA . LEU A 1 96 ? 8.573 -5.561 -8.501 1.00 96.56 96 LEU A CA 1
ATOM 728 C C . LEU A 1 96 ? 8.766 -6.224 -7.129 1.00 96.56 96 LEU A C 1
ATOM 730 O O . LEU A 1 96 ? 7.932 -6.051 -6.244 1.00 96.56 96 LEU A O 1
ATOM 734 N N . ALA A 1 97 ? 9.887 -6.924 -6.925 1.00 97.00 97 ALA A N 1
ATOM 735 C CA . ALA A 1 97 ? 10.252 -7.476 -5.623 1.00 97.00 97 ALA A CA 1
ATOM 736 C C . ALA A 1 97 ? 10.484 -6.376 -4.570 1.00 97.00 97 ALA A C 1
ATOM 738 O O . ALA A 1 97 ? 10.045 -6.519 -3.431 1.00 97.00 97 ALA A O 1
ATOM 739 N N . HIS A 1 98 ? 11.119 -5.261 -4.946 1.00 96.44 98 HIS A N 1
ATOM 740 C CA . HIS A 1 98 ? 11.278 -4.097 -4.071 1.00 96.44 98 HIS A CA 1
ATOM 741 C C . HIS A 1 98 ? 9.927 -3.502 -3.651 1.00 96.44 98 HIS A C 1
ATOM 743 O O . HIS A 1 98 ? 9.690 -3.269 -2.468 1.00 96.44 98 HIS A O 1
ATOM 749 N N . GLU A 1 99 ? 9.011 -3.307 -4.600 1.00 96.88 99 GLU A N 1
ATOM 750 C CA . GLU A 1 99 ? 7.676 -2.782 -4.301 1.00 96.88 99 GLU A CA 1
ATOM 751 C C . GLU A 1 99 ? 6.831 -3.758 -3.462 1.00 96.88 99 GLU A C 1
ATOM 753 O O . GLU A 1 99 ? 6.067 -3.330 -2.594 1.00 96.88 99 GLU A O 1
ATOM 758 N N . GLN A 1 100 ? 7.007 -5.072 -3.646 1.00 97.69 100 GLN A N 1
ATOM 759 C CA . GLN A 1 100 ? 6.382 -6.082 -2.788 1.00 97.69 100 GLN A CA 1
ATOM 760 C C . GLN A 1 100 ? 6.841 -5.947 -1.330 1.00 97.69 100 GLN A C 1
ATOM 762 O O . GLN A 1 100 ? 6.007 -6.023 -0.429 1.00 97.69 100 GLN A O 1
ATOM 767 N N . ILE A 1 101 ? 8.131 -5.683 -1.089 1.00 97.50 101 ILE A N 1
ATOM 768 C CA . ILE A 1 101 ? 8.661 -5.474 0.268 1.00 97.50 101 ILE A CA 1
ATOM 769 C C . ILE A 1 101 ? 7.956 -4.297 0.953 1.00 97.50 101 ILE A C 1
ATOM 771 O O . ILE A 1 101 ? 7.566 -4.418 2.115 1.00 97.50 101 ILE A O 1
ATOM 775 N N . HIS A 1 102 ? 7.730 -3.180 0.250 1.00 96.38 102 HIS A N 1
ATOM 776 C CA . HIS A 1 102 ? 6.970 -2.051 0.808 1.00 96.38 102 HIS A CA 1
ATOM 777 C C . HIS A 1 102 ? 5.551 -2.459 1.212 1.00 96.38 102 HIS A C 1
ATOM 779 O O . HIS A 1 102 ? 5.078 -2.072 2.284 1.00 96.38 102 HIS A O 1
ATOM 785 N N . PHE A 1 103 ? 4.876 -3.267 0.390 1.00 97.44 103 PHE A N 1
ATOM 786 C CA . PHE A 1 103 ? 3.526 -3.735 0.696 1.00 97.44 103 PHE A CA 1
ATOM 787 C C . PHE A 1 103 ? 3.495 -4.715 1.878 1.00 97.44 103 PHE A C 1
ATOM 789 O O . PHE A 1 103 ? 2.625 -4.609 2.744 1.00 97.44 103 PHE A O 1
ATOM 796 N N . ASP A 1 104 ? 4.480 -5.606 1.975 1.00 97.56 104 ASP A N 1
ATOM 797 C CA . ASP A 1 104 ? 4.610 -6.552 3.087 1.00 97.56 104 ASP A CA 1
ATOM 798 C C . ASP A 1 104 ? 4.918 -5.843 4.413 1.00 97.56 104 ASP A C 1
ATOM 800 O O . ASP A 1 104 ? 4.343 -6.182 5.451 1.00 97.56 104 ASP A O 1
ATOM 804 N N . ILE A 1 105 ? 5.769 -4.810 4.392 1.00 97.38 105 ILE A N 1
ATOM 805 C CA . ILE A 1 105 ? 6.035 -3.964 5.565 1.00 97.38 105 ILE A CA 1
ATOM 806 C C . ILE A 1 105 ? 4.756 -3.240 6.008 1.00 97.38 105 ILE A C 1
ATOM 808 O O . ILE A 1 105 ? 4.467 -3.173 7.207 1.00 97.38 105 ILE A O 1
ATOM 812 N N . ALA A 1 106 ? 3.962 -2.729 5.063 1.00 96.56 106 ALA A N 1
ATOM 813 C CA . ALA A 1 106 ? 2.690 -2.085 5.374 1.00 96.56 106 ALA A CA 1
ATOM 814 C C . ALA A 1 106 ? 1.683 -3.064 6.007 1.00 96.56 106 ALA A C 1
ATOM 816 O O . ALA A 1 106 ? 0.994 -2.699 6.962 1.00 96.56 106 ALA A O 1
ATOM 817 N N . GLU A 1 107 ? 1.618 -4.316 5.544 1.00 97.69 107 GLU A N 1
ATOM 818 C CA . GLU A 1 107 ? 0.789 -5.344 6.184 1.00 97.69 107 GLU A CA 1
ATOM 819 C C . GLU A 1 107 ? 1.317 -5.712 7.576 1.00 97.69 107 GLU A C 1
ATOM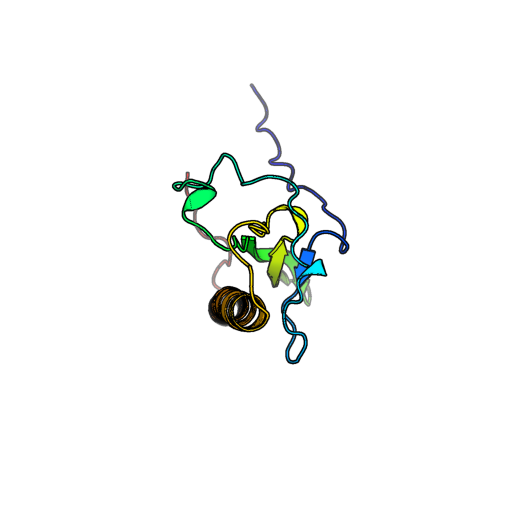 821 O O . GLU A 1 107 ? 0.524 -5.883 8.503 1.00 97.69 107 GLU A O 1
ATOM 826 N N . LEU A 1 108 ? 2.636 -5.785 7.779 1.00 97.38 108 LEU A N 1
ATOM 827 C CA . LEU A 1 108 ? 3.201 -5.999 9.114 1.00 97.38 108 LEU A CA 1
ATOM 828 C C . LEU A 1 108 ? 2.766 -4.889 10.087 1.00 97.38 108 LEU A C 1
ATOM 830 O O . LEU A 1 108 ? 2.390 -5.177 11.226 1.00 97.38 108 LEU A O 1
ATOM 834 N N . ALA A 1 109 ? 2.767 -3.630 9.643 1.00 95.81 109 ALA A N 1
ATOM 835 C CA . ALA A 1 109 ? 2.241 -2.514 10.426 1.00 95.81 109 ALA A CA 1
ATOM 836 C C . ALA A 1 109 ? 0.727 -2.648 10.678 1.00 95.81 109 ALA A C 1
ATOM 838 O O . ALA A 1 109 ? 0.274 -2.446 11.806 1.00 95.81 109 ALA A O 1
ATOM 839 N N . ALA A 1 110 ? -0.054 -3.065 9.676 1.00 95.94 110 ALA A N 1
ATOM 840 C CA . ALA A 1 110 ? -1.487 -3.317 9.832 1.00 95.94 110 ALA A CA 1
ATOM 841 C C . ALA A 1 110 ? -1.778 -4.435 10.852 1.00 95.94 110 ALA A C 1
ATOM 843 O O . ALA A 1 110 ? -2.706 -4.309 11.649 1.00 95.94 110 ALA A O 1
ATOM 844 N N . ARG A 1 111 ? -0.960 -5.495 10.905 1.00 96.19 111 ARG A N 1
ATOM 845 C CA . ARG A 1 111 ? -1.062 -6.547 11.935 1.00 96.19 111 ARG A CA 1
ATOM 846 C C . ARG A 1 111 ? -0.829 -6.002 13.336 1.00 96.19 111 ARG A C 1
ATOM 848 O O . ARG A 1 111 ? -1.606 -6.316 14.232 1.00 96.19 111 ARG A O 1
ATOM 855 N N . LYS A 1 112 ? 0.182 -5.147 13.519 1.00 95.25 112 LYS A N 1
ATOM 856 C CA . LYS A 1 112 ? 0.412 -4.471 14.807 1.00 95.25 112 LYS A CA 1
ATOM 857 C C . LYS A 1 112 ? -0.792 -3.622 15.211 1.00 95.25 112 LYS A C 1
ATOM 859 O O . LYS A 1 112 ? -1.198 -3.669 16.366 1.00 95.25 112 LYS A O 1
ATOM 864 N N . LEU A 1 113 ? -1.400 -2.910 14.262 1.00 92.69 113 LEU A N 1
ATOM 865 C CA . LEU A 1 113 ? -2.616 -2.139 14.518 1.00 92.69 113 LEU A CA 1
ATOM 866 C C . LEU A 1 113 ? -3.794 -3.035 14.939 1.00 92.69 113 LEU A C 1
ATOM 868 O O . LEU A 1 113 ? -4.495 -2.698 15.887 1.00 92.69 113 LEU A O 1
ATOM 872 N N . ARG A 1 114 ? -3.984 -4.197 14.295 1.00 93.38 114 ARG A N 1
ATOM 873 C CA . ARG A 1 114 ? -5.005 -5.182 14.705 1.00 93.38 114 ARG A CA 1
ATOM 874 C C . ARG A 1 114 ? -4.782 -5.669 16.140 1.00 93.38 114 ARG A C 1
ATOM 876 O O . ARG A 1 114 ? -5.743 -5.717 16.898 1.00 93.38 114 ARG A O 1
ATOM 883 N N . CYS A 1 115 ? -3.538 -5.985 16.515 1.00 93.38 115 CYS A N 1
ATOM 884 C CA . CYS A 1 115 ? -3.197 -6.374 17.887 1.00 93.38 115 CYS A CA 1
ATOM 885 C C . CYS A 1 115 ? -3.531 -5.265 18.891 1.00 93.38 115 CYS A C 1
ATOM 887 O O . CYS A 1 115 ? -4.247 -5.523 19.848 1.00 93.38 115 CYS A O 1
ATOM 889 N N . LEU A 1 116 ? -3.108 -4.023 18.632 1.00 90.44 116 LEU A N 1
ATOM 890 C CA . LEU A 1 116 ? -3.379 -2.893 19.529 1.00 90.44 116 LEU A CA 1
ATOM 891 C C . LEU A 1 116 ? -4.879 -2.637 19.728 1.00 90.44 116 LEU A C 1
ATOM 893 O O . LEU A 1 116 ? -5.311 -2.362 20.844 1.00 90.44 116 LEU A O 1
ATOM 897 N N . ILE A 1 117 ? -5.679 -2.746 18.663 1.00 88.19 117 ILE A N 1
ATOM 898 C CA . ILE A 1 117 ? -7.139 -2.612 18.758 1.00 88.19 117 ILE A CA 1
ATOM 899 C C . ILE A 1 117 ? -7.729 -3.748 19.601 1.00 88.19 117 ILE A C 1
ATOM 901 O O . ILE A 1 117 ? -8.571 -3.492 20.459 1.00 88.19 117 ILE A O 1
ATOM 905 N N . ALA A 1 118 ? -7.290 -4.990 19.379 1.00 88.25 118 ALA A N 1
ATOM 906 C CA . ALA A 1 118 ? -7.767 -6.143 20.139 1.00 88.25 118 ALA A CA 1
ATOM 907 C C . ALA A 1 118 ? -7.408 -6.039 21.631 1.00 88.25 118 ALA A C 1
ATOM 909 O O . ALA A 1 118 ? -8.274 -6.239 22.480 1.00 88.25 118 ALA A O 1
ATOM 910 N N . ASP A 1 119 ? -6.169 -5.662 21.950 1.00 90.38 119 ASP A N 1
ATOM 911 C CA . ASP A 1 119 ? -5.699 -5.488 23.326 1.00 90.38 119 ASP A CA 1
ATOM 912 C C . ASP A 1 119 ? -6.453 -4.351 24.031 1.00 90.38 119 ASP A C 1
ATOM 914 O O . ASP A 1 119 ? -6.908 -4.515 25.163 1.00 90.38 119 ASP A O 1
ATOM 918 N N . GLY A 1 120 ? -6.657 -3.221 23.343 1.00 88.12 120 GLY A N 1
ATOM 919 C CA . GLY A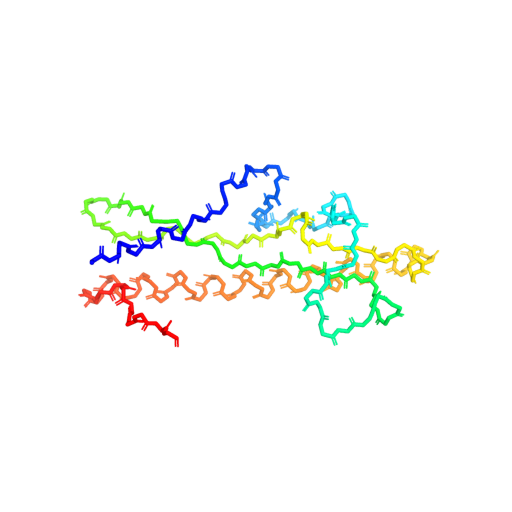 1 120 ? -7.445 -2.100 23.858 1.00 88.12 120 GLY A CA 1
ATOM 920 C C . GLY A 1 120 ? -8.892 -2.498 24.159 1.00 88.12 120 GLY A C 1
ATOM 921 O O . GLY A 1 120 ? -9.406 -2.185 25.232 1.00 88.12 120 GLY A O 1
ATOM 922 N N . LEU A 1 121 ? -9.527 -3.260 23.263 1.00 85.44 121 LEU A N 1
ATOM 923 C CA . LEU A 1 121 ? -10.872 -3.800 23.482 1.00 85.44 121 LEU A CA 1
ATOM 924 C C . LEU A 1 121 ? -10.939 -4.735 24.692 1.00 85.44 121 LEU A C 1
ATOM 926 O O . LEU A 1 121 ? -11.856 -4.611 25.503 1.00 85.44 121 LEU A O 1
ATOM 930 N N . LEU A 1 122 ? -9.974 -5.648 24.838 1.00 88.31 122 LEU A N 1
ATOM 931 C CA . LEU A 1 122 ? -9.899 -6.564 25.982 1.00 88.31 122 LEU A CA 1
ATOM 932 C C . LEU A 1 122 ? -9.688 -5.820 27.306 1.00 88.31 122 LEU A C 1
ATOM 934 O O . LEU A 1 122 ? -10.222 -6.229 28.335 1.00 88.31 122 LEU A O 1
ATOM 938 N N . ALA A 1 123 ? -8.950 -4.711 27.276 1.00 90.19 123 ALA A N 1
ATOM 939 C CA . ALA A 1 123 ? -8.721 -3.845 28.426 1.00 90.19 123 ALA A CA 1
ATOM 940 C C . ALA A 1 123 ? -9.878 -2.863 28.710 1.00 90.19 123 ALA A C 1
ATOM 942 O O . ALA A 1 123 ? -9.784 -2.074 29.651 1.00 90.19 123 ALA A O 1
ATOM 943 N N . GLY A 1 124 ? -10.954 -2.868 27.910 1.00 87.19 124 GLY A N 1
ATOM 944 C CA . GLY A 1 124 ? -12.067 -1.920 28.041 1.00 87.19 124 GLY A CA 1
ATOM 945 C C . GLY A 1 124 ? -11.695 -0.472 27.699 1.00 87.19 124 GLY A C 1
ATOM 946 O O . GLY A 1 124 ? -12.376 0.460 28.129 1.00 87.19 124 GLY A O 1
ATOM 947 N N . GLN A 1 125 ? -10.609 -0.264 26.953 1.00 84.06 125 GLN A N 1
ATOM 948 C CA . GLN A 1 125 ? -10.159 1.056 26.530 1.00 84.06 125 GLN A CA 1
ATOM 949 C C . GLN A 1 125 ? -10.950 1.541 25.308 1.00 84.06 125 GLN A C 1
ATOM 951 O O . GLN A 1 125 ? -11.287 0.750 24.422 1.00 84.06 125 GLN A O 1
ATOM 956 N N . PRO A 1 126 ? -11.227 2.853 25.209 1.00 74.19 126 PRO A N 1
ATOM 957 C CA . PRO A 1 126 ? -11.784 3.412 23.989 1.00 74.19 126 PRO A CA 1
ATOM 958 C C . PRO A 1 126 ? -10.775 3.262 22.843 1.00 74.19 126 PRO A C 1
ATOM 960 O O . PRO A 1 126 ? -9.613 3.638 22.970 1.00 74.19 126 PRO A O 1
ATOM 963 N N . ILE A 1 127 ? -11.232 2.755 21.696 1.00 72.81 127 ILE A N 1
ATOM 964 C CA . ILE A 1 127 ? -10.398 2.645 20.484 1.00 72.81 127 ILE A CA 1
ATOM 965 C C . ILE A 1 127 ? -10.182 4.022 19.821 1.00 72.81 127 ILE A C 1
ATOM 967 O O . ILE A 1 127 ? -9.287 4.202 18.997 1.00 72.81 127 ILE A O 1
ATOM 971 N N . TYR A 1 128 ? -10.996 5.019 20.176 1.00 69.12 128 TYR A N 1
ATOM 972 C CA . TYR A 1 128 ? -10.878 6.378 19.660 1.00 69.12 128 TYR A CA 1
ATOM 973 C C . TYR A 1 128 ? -9.781 7.128 20.419 1.00 69.12 128 TYR A C 1
ATOM 975 O O . TYR A 1 128 ? -9.952 7.495 21.581 1.00 69.12 128 TYR A O 1
ATOM 983 N N . GLY A 1 129 ? -8.651 7.355 19.749 1.00 64.00 129 GLY A N 1
ATOM 984 C CA . GLY A 1 129 ? -7.641 8.303 20.212 1.00 64.00 129 GLY A CA 1
ATOM 985 C C . GLY A 1 129 ? -8.113 9.757 20.063 1.00 64.00 129 GLY A C 1
ATOM 986 O O . GLY A 1 129 ? -9.111 10.020 19.385 1.00 64.00 129 GLY A O 1
ATOM 987 N N . PRO A 1 130 ? -7.402 10.724 20.669 1.00 66.38 130 PRO A N 1
ATOM 988 C CA . PRO A 1 130 ? -7.675 12.138 20.440 1.00 66.38 130 PRO A CA 1
ATOM 989 C C . PRO A 1 130 ? -7.543 12.469 18.947 1.00 66.38 130 PRO A C 1
ATOM 991 O O . PRO A 1 130 ? -6.661 11.950 18.260 1.00 66.38 130 PRO A O 1
ATOM 994 N N . GLN A 1 131 ? -8.412 13.346 18.442 1.00 68.81 131 GLN A N 1
ATOM 995 C CA . GLN A 1 131 ? -8.283 13.874 17.088 1.00 68.81 131 GLN A CA 1
ATOM 996 C C . GLN A 1 131 ? -6.952 14.629 16.981 1.00 68.81 131 GLN A C 1
ATOM 998 O O . GLN A 1 131 ? -6.734 15.599 17.705 1.00 68.81 131 GLN A O 1
ATOM 1003 N N . ILE A 1 132 ? -6.063 14.176 16.095 1.00 68.50 132 ILE A N 1
ATOM 1004 C CA . ILE A 1 132 ? -4.820 14.892 15.798 1.00 68.50 132 ILE A CA 1
ATOM 1005 C C . ILE A 1 132 ? -5.125 15.878 14.669 1.00 68.50 132 ILE A C 1
ATOM 1007 O O . ILE A 1 132 ? -5.511 15.461 13.576 1.00 68.50 132 ILE A O 1
ATOM 1011 N N . SER A 1 133 ? -5.038 17.172 14.987 1.00 53.38 133 SER A N 1
ATOM 1012 C CA . SER A 1 133 ? -5.221 18.306 14.070 1.00 53.38 133 SER A CA 1
ATOM 1013 C C . SER A 1 133 ? -3.928 18.689 13.369 1.00 53.38 133 SER A C 1
ATOM 1015 O O . SER A 1 133 ? -2.907 18.755 14.093 1.00 53.38 133 SER A O 1
#

pLDDT: mean 84.04, std 18.06, range [29.56, 97.69]

Radius of gyration: 18.08 Å; chains: 1; bounding box: 39×45×48 Å